Protein AF-A0A7S0ZMB6-F1 (afdb_monomer)

Structure (mmCIF, N/CA/C/O backbone):
data_AF-A0A7S0ZMB6-F1
#
_entry.id   AF-A0A7S0ZMB6-F1
#
loop_
_atom_site.group_PDB
_atom_site.id
_atom_site.type_symbol
_atom_site.label_atom_id
_atom_site.label_alt_id
_atom_site.label_comp_id
_atom_site.label_asym_id
_atom_site.label_entity_id
_atom_site.label_seq_id
_atom_site.pdbx_PDB_ins_code
_atom_site.Cartn_x
_atom_site.Cartn_y
_atom_site.Cartn_z
_atom_site.occupancy
_atom_site.B_iso_or_equiv
_atom_site.auth_seq_id
_atom_site.auth_comp_id
_atom_site.auth_asym_id
_atom_site.auth_atom_id
_atom_site.pdbx_PDB_model_num
ATOM 1 N N . PHE A 1 1 ? 1.880 20.534 -2.397 1.00 37.72 1 PHE A N 1
ATOM 2 C CA . PHE A 1 1 ? 1.494 19.220 -1.847 1.00 37.72 1 PHE A CA 1
ATOM 3 C C . PHE A 1 1 ? 2.744 18.361 -1.744 1.00 37.72 1 PHE A C 1
ATOM 5 O O . PHE A 1 1 ? 3.443 18.247 -2.742 1.00 37.72 1 PHE A O 1
ATOM 12 N N . ARG A 1 2 ? 3.085 17.844 -0.556 1.00 41.66 2 ARG A N 1
ATOM 13 C CA . ARG A 1 2 ? 4.146 16.833 -0.417 1.00 41.66 2 ARG A CA 1
ATOM 14 C C . AR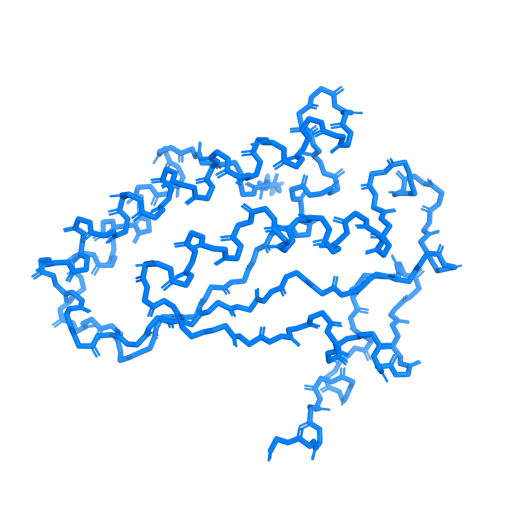G A 1 2 ? 3.484 15.465 -0.574 1.00 41.66 2 ARG A C 1
ATOM 16 O O . ARG A 1 2 ? 2.597 15.140 0.206 1.00 41.66 2 ARG A O 1
ATOM 23 N N . LEU A 1 3 ? 3.851 14.728 -1.619 1.00 51.66 3 LEU A N 1
ATOM 24 C CA . LEU A 1 3 ? 3.493 13.316 -1.767 1.00 51.66 3 LEU A CA 1
ATOM 25 C C . LEU A 1 3 ? 4.359 12.532 -0.775 1.00 51.66 3 LEU A C 1
ATOM 27 O O . LEU A 1 3 ? 5.581 12.654 -0.826 1.00 51.66 3 LEU A O 1
ATOM 31 N N . LYS A 1 4 ? 3.733 11.797 0.150 1.00 55.88 4 LYS A N 1
ATOM 32 C CA . LYS A 1 4 ? 4.426 11.006 1.174 1.00 55.88 4 LYS A CA 1
ATOM 33 C C . LYS A 1 4 ? 4.208 9.514 0.873 1.00 55.88 4 LYS A C 1
ATOM 35 O O . LYS A 1 4 ? 3.051 9.094 0.822 1.00 55.88 4 LYS A O 1
ATOM 40 N N . PRO A 1 5 ? 5.273 8.726 0.654 1.00 60.53 5 PRO A N 1
ATOM 41 C CA . PRO A 1 5 ? 5.208 7.266 0.724 1.00 60.53 5 PRO A CA 1
ATOM 42 C C . PRO A 1 5 ? 4.711 6.805 2.105 1.00 60.53 5 PRO A C 1
ATOM 44 O O . PRO A 1 5 ? 4.779 7.564 3.072 1.00 60.53 5 PRO A O 1
ATOM 47 N N . PHE A 1 6 ? 4.255 5.564 2.243 1.00 66.06 6 PHE A N 1
ATOM 48 C CA . PHE A 1 6 ? 4.044 4.905 3.539 1.00 66.06 6 PHE A CA 1
ATOM 49 C C . PHE A 1 6 ? 5.389 4.570 4.229 1.00 66.06 6 PHE A C 1
ATOM 51 O O . PHE A 1 6 ? 5.656 3.458 4.682 1.00 66.06 6 PHE A O 1
ATOM 58 N N . ALA A 1 7 ? 6.260 5.572 4.348 1.00 65.88 7 ALA A N 1
ATOM 59 C CA . ALA A 1 7 ? 7.309 5.573 5.344 1.00 65.88 7 ALA A CA 1
ATOM 60 C C . ALA A 1 7 ? 6.637 5.823 6.695 1.00 65.88 7 ALA A C 1
ATOM 62 O O . ALA A 1 7 ? 5.936 6.828 6.862 1.00 65.88 7 ALA A O 1
ATOM 63 N N . TRP A 1 8 ? 6.825 4.910 7.647 1.00 62.31 8 TRP A N 1
ATOM 64 C CA . TRP A 1 8 ? 6.426 5.178 9.021 1.00 62.31 8 TRP A CA 1
ATOM 65 C C . TRP A 1 8 ? 7.171 6.425 9.504 1.00 62.31 8 TRP A C 1
ATOM 67 O O . TRP A 1 8 ? 8.385 6.418 9.697 1.00 62.31 8 TRP A O 1
ATOM 77 N N . GLU A 1 9 ? 6.434 7.505 9.696 1.00 71.19 9 GLU A N 1
ATOM 78 C CA . GLU A 1 9 ? 6.931 8.777 10.175 1.00 71.19 9 GLU A CA 1
ATOM 79 C C . GLU A 1 9 ? 5.990 9.239 11.285 1.00 71.19 9 GLU A C 1
ATOM 81 O O . GLU A 1 9 ? 4.902 9.748 10.995 1.00 71.19 9 GLU A O 1
ATOM 86 N N . PRO A 1 10 ? 6.403 9.117 12.559 1.00 67.50 10 PRO A N 1
ATOM 87 C CA . PRO A 1 10 ? 5.558 9.446 13.701 1.00 67.50 10 PRO A CA 1
ATOM 88 C C . PRO A 1 10 ? 4.875 10.813 13.589 1.00 67.50 10 PRO A C 1
ATOM 90 O O . PRO A 1 10 ? 3.713 10.942 13.937 1.00 67.50 10 PRO A O 1
ATOM 93 N N . LEU A 1 11 ? 5.538 11.828 13.029 1.00 68.38 11 LEU A N 1
ATOM 94 C CA . LEU A 1 11 ? 4.949 13.162 12.855 1.00 68.38 11 LEU A CA 1
ATOM 95 C C . LEU A 1 11 ? 3.716 13.192 11.937 1.00 68.38 11 LEU A C 1
ATOM 97 O O . LEU A 1 11 ? 2.852 14.048 12.107 1.00 68.38 11 LEU A O 1
ATOM 101 N N . PHE A 1 12 ? 3.636 12.285 10.967 1.00 71.69 12 PHE A N 1
ATOM 102 C CA . PHE A 1 12 ? 2.525 12.199 10.020 1.00 71.69 12 PHE A CA 1
ATOM 103 C C . PHE A 1 12 ? 1.498 11.147 10.429 1.00 71.69 12 PHE A C 1
ATOM 105 O O . PHE A 1 12 ? 0.307 11.346 10.203 1.00 71.69 12 PHE A O 1
ATOM 112 N N . ASP A 1 13 ? 1.949 10.054 11.041 1.00 81.88 13 ASP A N 1
ATOM 113 C CA . ASP A 1 13 ? 1.081 8.924 11.358 1.00 81.88 13 ASP A CA 1
ATOM 114 C C . ASP A 1 13 ? 0.463 9.056 12.764 1.00 81.88 13 ASP A C 1
ATOM 116 O O . ASP A 1 13 ? -0.680 8.651 12.971 1.00 81.88 13 ASP A O 1
ATOM 120 N N . GLN A 1 14 ? 1.143 9.705 13.722 1.00 85.50 14 GLN A N 1
ATOM 121 C CA . GLN A 1 14 ? 0.616 9.929 15.077 1.00 85.50 14 GLN A CA 1
ATOM 122 C C . GLN A 1 14 ? -0.707 10.713 15.093 1.00 85.50 14 GLN A C 1
ATOM 124 O O . GLN A 1 14 ? -1.615 10.266 15.785 1.00 85.50 14 GLN A O 1
ATOM 129 N N . PRO A 1 15 ? -0.909 11.786 14.299 1.00 87.88 15 PRO A N 1
ATOM 130 C CA . PRO A 1 15 ? -2.209 12.459 14.238 1.00 87.88 15 PRO A CA 1
ATOM 131 C C . PRO A 1 15 ? -3.364 11.541 13.812 1.00 87.88 15 PRO A C 1
ATOM 133 O O . PRO A 1 15 ? -4.479 11.680 14.312 1.00 87.88 15 PRO A O 1
ATOM 136 N N . PHE A 1 16 ? -3.113 10.585 12.909 1.00 87.12 16 PHE A N 1
ATOM 137 C CA . PHE A 1 16 ? -4.109 9.582 12.521 1.00 87.12 16 PHE A CA 1
ATOM 138 C C . PHE A 1 16 ? -4.442 8.648 13.690 1.00 87.12 16 PHE A C 1
ATOM 140 O O . PHE A 1 16 ? -5.614 8.385 13.963 1.00 87.12 16 PHE A O 1
ATOM 147 N N . PHE A 1 17 ? -3.427 8.190 14.421 1.00 88.44 17 PHE A N 1
ATOM 148 C CA . PHE A 1 17 ? -3.616 7.355 15.604 1.00 88.44 17 PHE A CA 1
ATOM 149 C C . PHE A 1 17 ? -4.314 8.072 16.750 1.00 88.44 17 PHE A C 1
ATOM 151 O O . PHE A 1 17 ? -5.206 7.493 17.363 1.00 88.44 17 PHE A O 1
ATOM 158 N N . ASP A 1 18 ? -3.954 9.324 17.010 1.00 88.56 18 ASP A N 1
ATOM 159 C CA . ASP A 1 18 ? -4.588 10.149 18.032 1.00 88.56 18 ASP A CA 1
ATOM 160 C C . ASP A 1 18 ? -6.066 10.365 17.693 1.00 88.56 18 ASP A C 1
ATOM 162 O O . ASP A 1 18 ? -6.926 10.238 18.565 1.00 88.56 18 ASP A O 1
ATOM 166 N N . ALA A 1 19 ? -6.389 10.612 16.419 1.00 87.06 19 ALA A N 1
ATOM 167 C CA . ALA A 1 19 ? -7.769 10.731 15.954 1.00 87.06 19 ALA A CA 1
ATOM 168 C C . ALA A 1 19 ? -8.553 9.416 16.105 1.00 87.06 19 ALA A C 1
ATOM 170 O O . ALA A 1 19 ? -9.690 9.430 16.574 1.00 87.06 19 ALA A O 1
ATOM 171 N N . LEU A 1 20 ? -7.952 8.271 15.761 1.00 87.12 20 LEU A N 1
ATOM 172 C CA . LEU A 1 20 ? -8.568 6.958 15.979 1.00 87.12 20 LEU A CA 1
ATOM 173 C C . LEU A 1 20 ? -8.796 6.668 17.466 1.00 87.12 20 LEU A C 1
ATOM 175 O O . LEU A 1 20 ? -9.872 6.208 17.843 1.00 87.12 20 LEU A O 1
ATOM 179 N N . ALA A 1 21 ? -7.798 6.940 18.305 1.00 87.12 21 ALA A N 1
ATOM 180 C CA . ALA A 1 21 ? -7.845 6.674 19.736 1.00 87.12 21 ALA A CA 1
ATOM 181 C C . ALA A 1 21 ? -8.832 7.591 20.463 1.00 87.12 21 ALA A C 1
ATOM 183 O O . ALA A 1 21 ? -9.480 7.155 21.407 1.00 87.12 21 ALA A O 1
ATOM 184 N N . SER A 1 22 ? -8.964 8.844 20.033 1.00 87.81 22 SER A N 1
ATOM 185 C CA . SER A 1 22 ? -9.876 9.818 20.642 1.00 87.81 22 SER A CA 1
ATOM 186 C C . SER A 1 22 ? -11.278 9.818 20.031 1.00 87.81 22 SER A C 1
ATOM 188 O O . SER A 1 22 ? -12.136 10.576 20.489 1.00 87.81 22 SER A O 1
ATOM 190 N N . SER A 1 23 ? -11.542 8.978 19.021 1.00 85.31 23 SER A N 1
ATOM 191 C CA . SER A 1 23 ? -12.849 8.954 18.370 1.00 85.31 23 SER A CA 1
ATOM 192 C C . SER A 1 23 ? -13.942 8.529 19.363 1.00 85.31 23 SER A C 1
ATOM 194 O O . SER A 1 23 ? -13.896 7.408 19.874 1.00 85.31 23 SER A O 1
ATOM 196 N N . PRO A 1 24 ? -14.977 9.361 19.604 1.00 85.31 24 PRO A N 1
ATOM 197 C CA . PRO A 1 24 ? -16.066 9.019 20.523 1.00 85.31 24 PRO A CA 1
ATOM 198 C C . PRO A 1 24 ? -16.899 7.836 20.016 1.00 85.31 24 PRO A C 1
ATOM 200 O O . PRO A 1 24 ? -17.585 7.171 20.790 1.00 85.31 24 PRO A O 1
ATOM 203 N N . ARG A 1 25 ? -16.837 7.571 18.707 1.00 86.56 25 ARG A N 1
ATOM 204 C CA . ARG A 1 25 ? -17.377 6.373 18.079 1.00 86.56 25 ARG A CA 1
ATOM 205 C C . ARG A 1 25 ? -16.289 5.763 17.194 1.00 86.56 25 ARG A C 1
ATOM 207 O O . ARG A 1 25 ? -16.070 6.267 16.088 1.00 86.56 25 ARG A O 1
ATOM 214 N N . PRO A 1 26 ? -15.585 4.720 17.657 1.00 85.81 26 PRO A N 1
ATOM 215 C CA . PRO A 1 26 ? -14.607 4.045 16.819 1.00 85.81 26 PRO A CA 1
ATOM 216 C C . PRO A 1 26 ? -15.294 3.470 15.572 1.00 85.81 26 PRO A C 1
ATOM 218 O O . PRO A 1 26 ? -16.481 3.129 15.628 1.00 85.81 26 PRO A O 1
ATOM 221 N N . PRO A 1 27 ? -14.588 3.393 14.433 1.00 88.94 27 PRO A N 1
ATOM 222 C CA . PRO A 1 27 ? -15.168 2.854 13.214 1.00 88.94 27 PRO A CA 1
ATOM 223 C C . PRO A 1 27 ? -15.558 1.385 13.402 1.00 88.94 27 PRO A C 1
ATOM 225 O O . PRO A 1 27 ? -14.835 0.616 14.030 1.00 88.94 27 PRO A O 1
ATOM 228 N N . ASP A 1 28 ? -16.671 0.971 12.801 1.00 91.50 28 ASP A N 1
ATOM 229 C CA . ASP A 1 28 ? -17.059 -0.444 12.761 1.00 91.50 28 ASP A CA 1
ATOM 230 C C . ASP A 1 28 ? -16.115 -1.253 11.841 1.00 91.50 28 ASP A C 1
ATOM 232 O O . ASP A 1 28 ? -15.863 -2.437 12.072 1.00 91.50 28 ASP A O 1
ATOM 236 N N . VAL A 1 29 ? -15.545 -0.599 10.819 1.00 92.75 29 VAL A N 1
ATOM 237 C CA . VAL A 1 29 ? -14.565 -1.166 9.881 1.00 92.75 29 VAL A CA 1
ATOM 238 C C . VAL A 1 29 ? -13.464 -0.142 9.602 1.00 92.75 29 VAL A C 1
ATOM 240 O O . VAL A 1 29 ? -13.757 0.991 9.224 1.00 92.75 29 VAL A O 1
ATOM 243 N N . LEU A 1 30 ? -12.202 -0.547 9.743 1.00 91.75 30 LEU A N 1
ATOM 244 C CA . LEU A 1 30 ? -11.032 0.215 9.312 1.00 91.75 30 LEU A CA 1
ATOM 245 C C . LEU A 1 30 ? -10.426 -0.461 8.082 1.00 91.75 30 LEU A C 1
ATOM 247 O O . LEU A 1 30 ? -9.893 -1.563 8.180 1.00 91.75 30 LEU A O 1
ATOM 251 N N . VAL A 1 31 ? -10.503 0.215 6.936 1.00 92.00 31 VAL A N 1
ATOM 252 C CA . VAL A 1 31 ? -9.924 -0.254 5.672 1.00 92.00 31 VAL A CA 1
ATOM 253 C C . VAL A 1 31 ? -8.626 0.496 5.406 1.00 92.00 31 VAL A C 1
ATOM 255 O O . VAL A 1 31 ? -8.617 1.726 5.395 1.00 92.00 31 VAL A O 1
ATOM 258 N N . LEU A 1 32 ? -7.545 -0.239 5.164 1.00 90.56 32 LEU A N 1
ATOM 259 C CA . LEU A 1 32 ? -6.242 0.313 4.814 1.00 90.56 32 LEU A CA 1
ATOM 260 C C . LEU A 1 32 ? -5.850 -0.088 3.391 1.00 90.56 32 LEU A C 1
ATOM 262 O O . LEU A 1 32 ? -6.024 -1.238 3.002 1.00 90.56 32 LEU A O 1
ATOM 266 N N . GLY A 1 33 ? -5.279 0.848 2.633 1.00 89.50 33 GLY A N 1
ATOM 267 C CA . GLY A 1 33 ? -4.710 0.597 1.309 1.00 89.50 33 GLY A CA 1
ATOM 268 C C . GLY A 1 33 ? -3.535 1.537 1.057 1.00 89.50 33 GLY A C 1
ATOM 269 O O . GLY A 1 33 ? -3.698 2.756 1.074 1.00 89.50 33 GLY A O 1
ATOM 270 N N . PHE A 1 34 ? -2.345 0.974 0.867 1.00 89.06 34 PHE A N 1
ATOM 271 C CA . PHE A 1 34 ? -1.074 1.695 0.729 1.00 89.06 34 PHE A CA 1
ATOM 272 C C . PHE A 1 34 ? -0.046 0.811 -0.004 1.00 89.06 34 PHE A C 1
ATOM 274 O O . PHE A 1 34 ? -0.335 -0.346 -0.294 1.00 89.06 34 PHE A O 1
ATOM 281 N N . GLY A 1 35 ? 1.143 1.342 -0.320 1.00 90.12 35 GLY A N 1
ATOM 282 C CA . GLY A 1 35 ? 2.264 0.580 -0.901 1.00 90.12 35 GLY A CA 1
ATOM 283 C C . GLY A 1 35 ? 2.641 0.945 -2.343 1.00 90.12 35 GLY A C 1
ATOM 284 O O . GLY A 1 35 ? 3.803 0.832 -2.719 1.00 90.12 35 GLY A O 1
ATOM 285 N N . LEU A 1 36 ? 1.713 1.469 -3.157 1.00 90.69 36 LEU A N 1
ATOM 286 C CA . LEU A 1 36 ? 2.038 1.884 -4.536 1.00 90.69 36 LEU A CA 1
ATOM 287 C C . LEU A 1 36 ? 3.034 3.055 -4.583 1.00 90.69 36 LEU A C 1
ATOM 289 O O . LEU A 1 36 ? 3.940 3.067 -5.414 1.00 90.69 36 LEU A O 1
ATOM 293 N N . TRP A 1 37 ? 2.880 4.038 -3.695 1.00 89.75 37 TRP A N 1
ATOM 294 C CA . TRP A 1 37 ? 3.800 5.177 -3.623 1.00 89.75 37 TRP A CA 1
ATOM 295 C C . TRP A 1 37 ? 5.158 4.793 -3.032 1.00 89.75 37 TRP A C 1
ATOM 297 O O . TRP A 1 37 ? 6.175 5.303 -3.486 1.00 89.75 37 TRP A O 1
ATOM 307 N N . ASP A 1 38 ? 5.180 3.864 -2.080 1.00 91.00 38 ASP A N 1
ATOM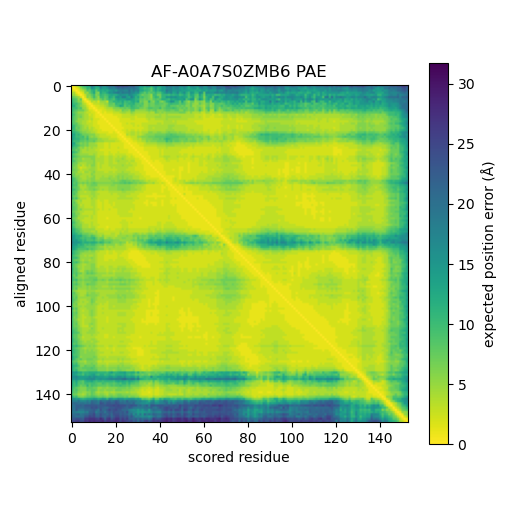 308 C CA . ASP A 1 38 ? 6.387 3.274 -1.488 1.00 91.00 38 ASP A CA 1
ATOM 309 C C . ASP A 1 38 ? 7.238 2.535 -2.500 1.00 91.00 38 ASP A C 1
ATOM 311 O O . ASP A 1 38 ? 8.464 2.607 -2.468 1.00 91.00 38 ASP A O 1
ATOM 315 N N . MET A 1 39 ? 6.573 1.829 -3.407 1.00 93.25 39 MET A N 1
ATOM 316 C CA . MET A 1 39 ? 7.227 1.172 -4.521 1.00 93.25 39 MET A CA 1
ATOM 317 C C . MET A 1 39 ? 7.772 2.179 -5.527 1.00 93.25 39 MET A C 1
ATOM 319 O O . MET A 1 39 ? 8.864 1.979 -6.039 1.00 93.25 39 MET A O 1
ATOM 323 N N . LEU A 1 40 ? 7.042 3.262 -5.814 1.00 92.69 40 LEU A N 1
ATOM 324 C CA . LEU A 1 40 ? 7.491 4.266 -6.780 1.00 92.69 40 LEU A CA 1
ATOM 325 C C . LEU A 1 40 ? 8.630 5.152 -6.251 1.00 92.69 40 LEU A C 1
ATOM 327 O O . LEU A 1 40 ? 9.463 5.611 -7.031 1.00 92.69 40 LEU A O 1
ATOM 331 N N . TYR A 1 41 ? 8.670 5.396 -4.943 1.00 91.00 41 TYR A N 1
ATOM 332 C CA . TYR A 1 41 ? 9.656 6.260 -4.297 1.00 91.00 41 TYR A CA 1
ATOM 333 C C . TYR A 1 41 ? 10.393 5.521 -3.174 1.00 91.00 41 TYR A C 1
ATOM 335 O O . TYR A 1 41 ? 10.247 5.878 -2.000 1.00 91.00 41 TYR A O 1
ATOM 343 N N . PRO A 1 42 ? 11.187 4.489 -3.508 1.00 91.00 42 PRO A N 1
ATOM 344 C CA . PRO A 1 42 ? 11.922 3.743 -2.504 1.00 91.00 42 PRO A CA 1
ATOM 345 C C . PRO A 1 42 ? 13.090 4.576 -1.939 1.00 91.00 42 PRO A C 1
ATOM 347 O O . PRO A 1 42 ? 13.607 5.470 -2.624 1.00 91.00 42 PRO A O 1
ATOM 350 N N . PRO A 1 43 ? 13.570 4.266 -0.720 1.00 88.12 43 PRO A N 1
ATOM 351 C CA . PRO A 1 43 ? 14.755 4.900 -0.153 1.00 88.12 43 PRO A CA 1
ATOM 352 C C . PRO A 1 43 ? 15.969 4.770 -1.075 1.00 88.12 43 PRO A C 1
ATOM 354 O O . PRO A 1 43 ? 16.184 3.727 -1.698 1.00 88.12 43 PRO A O 1
ATOM 357 N N . ASP A 1 44 ? 16.762 5.838 -1.157 1.00 88.12 44 ASP A N 1
ATOM 358 C CA . ASP A 1 44 ? 17.975 5.920 -1.981 1.00 88.12 44 ASP A CA 1
ATOM 359 C C . ASP A 1 44 ? 17.768 5.573 -3.467 1.00 88.12 44 ASP A C 1
ATOM 361 O O . ASP A 1 44 ? 18.729 5.230 -4.154 1.00 88.12 44 ASP A O 1
ATOM 365 N N . ILE A 1 45 ? 16.528 5.640 -3.976 1.00 89.25 45 ILE A N 1
ATOM 366 C CA . ILE A 1 45 ? 16.203 5.281 -5.367 1.00 89.25 45 ILE A CA 1
ATOM 367 C C . ILE A 1 45 ? 16.535 3.788 -5.635 1.00 89.25 45 ILE A C 1
ATOM 369 O O . ILE A 1 45 ? 16.859 3.387 -6.750 1.00 89.25 45 ILE A O 1
ATOM 373 N N . ASN A 1 46 ? 16.456 2.931 -4.605 1.00 92.25 46 ASN A N 1
ATOM 374 C CA . ASN A 1 46 ? 16.760 1.501 -4.702 1.00 92.25 46 ASN A CA 1
ATOM 375 C C . ASN A 1 46 ? 15.500 0.631 -4.482 1.00 92.25 46 ASN A C 1
ATOM 377 O O . ASN A 1 46 ? 15.053 0.494 -3.341 1.00 92.25 46 ASN A O 1
ATOM 381 N N . PRO A 1 47 ? 14.957 -0.015 -5.533 1.00 91.44 47 PRO A N 1
ATOM 382 C CA . PRO A 1 47 ? 13.714 -0.790 -5.452 1.00 91.44 47 PRO A CA 1
ATOM 383 C C . PRO A 1 47 ? 13.741 -1.924 -4.418 1.00 91.44 47 PRO A C 1
ATOM 385 O O . PRO A 1 47 ? 12.788 -2.098 -3.663 1.00 91.44 47 PRO A O 1
ATOM 388 N N . GLU A 1 48 ? 14.846 -2.670 -4.327 1.00 91.75 48 GLU A N 1
ATOM 389 C CA . GLU A 1 48 ? 14.957 -3.796 -3.388 1.00 91.75 48 GLU A CA 1
ATOM 390 C C . GLU A 1 48 ? 15.041 -3.311 -1.932 1.00 91.75 48 GLU A C 1
ATOM 392 O O . GLU A 1 48 ? 14.479 -3.936 -1.031 1.00 91.75 48 GLU A O 1
ATOM 397 N N . ARG A 1 49 ? 15.675 -2.153 -1.680 1.00 91.44 49 ARG A N 1
ATOM 398 C CA . ARG A 1 49 ? 15.610 -1.506 -0.355 1.00 91.44 49 ARG A CA 1
ATOM 399 C C . ARG A 1 49 ? 14.197 -1.031 -0.023 1.00 91.44 49 ARG A C 1
ATOM 401 O O . ARG A 1 49 ? 13.817 -1.077 1.145 1.00 91.44 49 ARG A O 1
ATOM 408 N N . GLY A 1 50 ? 13.427 -0.618 -1.030 1.00 92.81 50 GLY A N 1
ATOM 409 C CA . GLY A 1 50 ? 12.018 -0.247 -0.898 1.00 92.81 50 GLY A CA 1
ATOM 410 C C . GLY A 1 50 ? 11.182 -1.335 -0.230 1.00 92.81 50 GLY A C 1
ATOM 411 O O . GLY A 1 50 ? 10.492 -1.053 0.747 1.00 92.81 50 GLY A O 1
ATOM 412 N N . VAL A 1 51 ? 11.325 -2.586 -0.679 1.00 94.75 51 VAL A N 1
ATOM 413 C CA . VAL A 1 51 ? 10.604 -3.745 -0.121 1.00 94.75 51 VAL A CA 1
ATOM 414 C C . VAL A 1 51 ? 10.898 -3.921 1.373 1.00 94.75 51 VAL A C 1
ATOM 416 O O . VAL A 1 51 ? 9.984 -4.025 2.191 1.00 94.75 51 VAL A O 1
ATOM 419 N N . GLY A 1 52 ? 12.181 -3.921 1.751 1.00 94.25 52 GLY A N 1
ATOM 420 C CA . GLY A 1 52 ? 12.589 -4.083 3.150 1.00 94.25 52 GLY A CA 1
ATOM 421 C C . GLY A 1 52 ? 12.127 -2.926 4.040 1.00 94.25 52 GLY A C 1
ATOM 422 O O . GLY A 1 52 ? 11.629 -3.147 5.145 1.00 94.25 52 GLY A O 1
ATOM 423 N N . HIS A 1 53 ? 12.237 -1.693 3.543 1.00 92.56 53 HIS A N 1
ATOM 424 C CA . HIS A 1 53 ? 11.776 -0.500 4.252 1.00 92.56 53 HIS A CA 1
ATOM 425 C C . HIS A 1 53 ? 10.254 -0.489 4.441 1.00 92.56 53 HIS A C 1
ATOM 427 O O . HIS A 1 53 ? 9.757 -0.116 5.507 1.00 92.56 53 HIS A O 1
ATOM 433 N N . PHE A 1 54 ? 9.511 -0.933 3.428 1.00 93.69 54 PHE A N 1
ATOM 434 C CA . PHE A 1 54 ? 8.064 -1.072 3.492 1.00 93.69 54 PHE A CA 1
ATOM 435 C C . PHE A 1 54 ? 7.648 -2.090 4.558 1.00 93.69 54 PHE A C 1
ATOM 437 O O . PHE A 1 54 ? 6.823 -1.775 5.414 1.00 93.69 54 PHE A O 1
ATOM 444 N N . ALA A 1 55 ? 8.290 -3.262 4.588 1.00 94.19 55 ALA A N 1
ATOM 445 C CA . ALA A 1 55 ? 8.042 -4.274 5.613 1.00 94.19 55 ALA A CA 1
ATOM 446 C C . ALA A 1 55 ? 8.324 -3.757 7.035 1.00 94.19 55 ALA A C 1
ATOM 448 O O . ALA A 1 55 ? 7.532 -3.976 7.956 1.00 94.19 55 ALA A O 1
ATOM 449 N N . GLN A 1 56 ? 9.424 -3.023 7.218 1.00 93.19 56 GLN A N 1
ATOM 450 C CA . GLN A 1 56 ? 9.749 -2.395 8.497 1.00 93.19 56 GLN A CA 1
ATOM 451 C C . GLN A 1 56 ? 8.703 -1.346 8.904 1.00 93.19 56 GLN A C 1
ATOM 453 O O . GLN A 1 56 ? 8.251 -1.346 10.050 1.00 93.19 56 GLN A O 1
ATOM 458 N N . SER A 1 57 ? 8.299 -0.478 7.974 1.00 91.81 57 SER A N 1
ATOM 459 C CA . SER A 1 57 ? 7.308 0.577 8.221 1.00 91.81 57 SER A CA 1
ATOM 460 C C . SER A 1 57 ? 5.938 -0.005 8.563 1.00 91.81 57 SER A C 1
ATOM 462 O O . SER A 1 57 ? 5.318 0.412 9.539 1.00 91.81 57 SER A O 1
ATOM 464 N N . ALA A 1 58 ? 5.503 -1.030 7.829 1.00 92.25 58 ALA A N 1
ATOM 465 C CA . ALA A 1 58 ? 4.283 -1.777 8.108 1.00 92.25 58 ALA A CA 1
ATOM 466 C C . ALA A 1 58 ? 4.284 -2.382 9.514 1.00 92.25 58 ALA A C 1
ATOM 468 O O . ALA A 1 58 ? 3.298 -2.261 10.238 1.00 92.25 58 ALA A O 1
ATOM 469 N N . ARG A 1 59 ? 5.402 -2.978 9.942 1.00 92.81 59 ARG A N 1
ATOM 470 C CA . ARG A 1 59 ? 5.523 -3.518 11.299 1.00 92.81 59 ARG A CA 1
ATOM 471 C C . ARG A 1 59 ? 5.372 -2.433 12.366 1.00 92.81 59 ARG A C 1
ATOM 473 O O . ARG A 1 59 ? 4.586 -2.608 13.290 1.00 92.81 59 ARG A O 1
ATOM 480 N N . LEU A 1 60 ? 6.084 -1.313 12.229 1.00 91.50 60 LEU A N 1
ATOM 481 C CA . LEU A 1 60 ? 5.993 -0.197 13.179 1.00 91.50 60 LEU A CA 1
ATOM 482 C C . LEU A 1 60 ? 4.573 0.381 13.242 1.00 91.50 60 LEU A C 1
ATOM 484 O O . LEU A 1 60 ? 4.071 0.675 14.328 1.00 91.50 60 LEU A O 1
ATOM 488 N N . PHE A 1 61 ? 3.912 0.479 12.088 1.00 91.38 61 PHE A N 1
ATOM 489 C CA . PHE A 1 61 ? 2.520 0.892 11.997 1.00 91.38 61 PHE A CA 1
ATOM 490 C C . PHE A 1 61 ? 1.582 -0.064 12.735 1.00 91.38 61 PHE A C 1
ATOM 492 O O . PHE A 1 61 ? 0.752 0.384 13.524 1.00 91.38 61 PHE A O 1
ATOM 499 N N . LEU A 1 62 ? 1.722 -1.375 12.521 1.00 91.50 62 LEU A N 1
ATOM 500 C CA . LEU A 1 62 ? 0.906 -2.382 13.198 1.00 91.50 62 LEU A CA 1
ATOM 501 C C . LEU A 1 62 ? 1.139 -2.375 14.714 1.00 91.50 62 LEU A C 1
ATOM 503 O O . LEU A 1 62 ? 0.170 -2.417 15.469 1.00 91.50 62 LEU A O 1
ATOM 507 N N . ASP A 1 63 ? 2.387 -2.235 15.167 1.00 91.06 63 ASP A N 1
ATOM 508 C CA . ASP A 1 63 ? 2.725 -2.131 16.592 1.00 91.06 63 ASP A CA 1
ATOM 509 C C . ASP A 1 63 ? 2.095 -0.876 17.239 1.00 91.06 63 ASP A C 1
ATOM 511 O O . ASP A 1 63 ? 1.686 -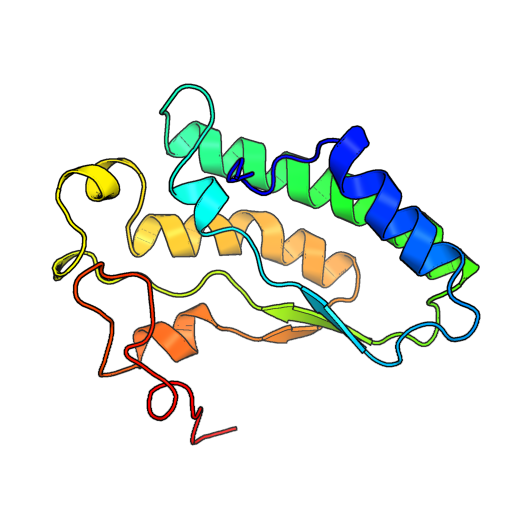0.881 18.405 1.00 91.06 63 ASP A O 1
ATOM 515 N N . ALA A 1 64 ? 1.993 0.233 16.501 1.00 89.38 64 ALA A N 1
ATOM 516 C CA . ALA A 1 64 ? 1.278 1.425 16.955 1.00 89.38 64 ALA A CA 1
ATOM 517 C C . ALA A 1 64 ? -0.243 1.217 16.968 1.00 89.38 64 ALA A C 1
ATOM 519 O O . ALA A 1 64 ? -0.894 1.513 17.972 1.00 89.38 64 ALA A O 1
ATOM 520 N N . LEU A 1 65 ? -0.797 0.642 15.899 1.00 89.69 65 LEU A N 1
ATOM 521 C CA . LEU A 1 65 ? -2.226 0.383 15.778 1.00 89.69 65 LEU A CA 1
ATOM 522 C C . LEU A 1 65 ? -2.724 -0.582 16.860 1.00 89.69 65 LEU A C 1
ATOM 524 O O . LEU A 1 65 ? -3.753 -0.322 17.474 1.00 89.69 65 LEU A O 1
ATOM 528 N N . GLN A 1 66 ? -1.992 -1.660 17.152 1.00 87.69 66 GLN A N 1
ATOM 529 C CA . GLN A 1 66 ? -2.382 -2.656 18.157 1.00 87.69 66 GLN A CA 1
ATOM 530 C C . GLN A 1 66 ? -2.557 -2.055 19.556 1.00 87.69 66 GLN A C 1
ATOM 532 O O . GLN A 1 66 ? -3.477 -2.442 20.279 1.00 87.69 66 GLN A O 1
ATOM 537 N N . ARG A 1 67 ? -1.734 -1.063 19.922 1.00 87.38 67 ARG A N 1
ATOM 538 C CA . ARG A 1 67 ? -1.868 -0.342 21.199 1.00 87.38 67 ARG A CA 1
ATOM 539 C C . ARG A 1 67 ? -3.199 0.404 21.305 1.00 87.38 67 ARG A C 1
ATOM 541 O O . ARG A 1 67 ? -3.761 0.500 22.391 1.00 87.38 67 ARG A O 1
ATOM 548 N N . ILE A 1 68 ? -3.722 0.882 20.181 1.00 84.06 68 ILE A N 1
ATOM 549 C CA . ILE A 1 68 ? -4.997 1.604 20.105 1.00 84.06 68 ILE A CA 1
ATOM 550 C C . ILE A 1 68 ? -6.158 0.626 19.979 1.00 84.06 68 ILE A C 1
ATOM 552 O O . ILE A 1 68 ? -7.198 0.829 20.600 1.00 84.06 68 ILE A O 1
ATOM 556 N N . VAL A 1 69 ? -5.978 -0.466 19.231 1.00 80.44 69 VAL A N 1
ATOM 557 C CA . VAL A 1 69 ? -7.002 -1.503 19.073 1.00 80.44 69 VAL A CA 1
ATOM 558 C C . VAL A 1 69 ? -7.356 -2.138 20.407 1.00 80.44 69 VAL A C 1
ATOM 560 O O . VAL A 1 69 ? -8.539 -2.228 20.734 1.00 80.44 69 VAL A O 1
ATOM 563 N N . ALA A 1 70 ? -6.349 -2.494 21.207 1.00 75.44 70 ALA A N 1
ATOM 564 C CA . ALA A 1 70 ? -6.559 -3.039 22.543 1.00 75.44 70 ALA A CA 1
ATOM 565 C C . ALA A 1 70 ? -7.330 -2.076 23.463 1.00 75.44 70 ALA A C 1
ATOM 567 O O . ALA A 1 70 ? -8.103 -2.527 24.306 1.00 75.44 70 ALA A O 1
ATOM 568 N N . ALA A 1 71 ? -7.137 -0.765 23.293 1.00 75.31 71 ALA A N 1
ATOM 569 C CA . ALA A 1 71 ? -7.753 0.253 24.135 1.00 75.31 71 ALA A CA 1
ATOM 570 C C . ALA A 1 71 ? -9.175 0.631 23.685 1.00 75.31 71 ALA A C 1
ATOM 572 O O . ALA A 1 71 ? -10.073 0.681 24.519 1.00 75.31 71 ALA A O 1
ATOM 573 N N . ASN A 1 72 ? -9.384 0.883 22.385 1.00 78.00 72 ASN A N 1
ATOM 574 C CA . ASN A 1 72 ? -10.587 1.554 21.872 1.00 78.00 72 ASN A CA 1
ATOM 575 C C . ASN A 1 72 ? -11.185 0.962 20.585 1.00 78.00 72 ASN A C 1
ATOM 577 O O . ASN A 1 72 ? -12.291 1.355 20.221 1.00 78.00 72 ASN A O 1
ATOM 581 N N . LEU A 1 73 ? -10.522 0.021 19.898 1.00 81.56 73 LEU A N 1
ATOM 582 C CA . LEU A 1 73 ? -11.011 -0.534 18.617 1.00 81.56 73 LEU A CA 1
ATOM 583 C C . LEU A 1 73 ? -11.316 -2.038 18.680 1.00 81.56 73 LEU A C 1
ATOM 585 O O . LEU A 1 73 ? -11.328 -2.711 17.655 1.00 81.56 73 LEU A O 1
ATOM 589 N N . SER A 1 74 ? -11.594 -2.591 19.863 1.00 83.62 74 SER A N 1
ATOM 590 C CA . SER A 1 74 ? -11.799 -4.041 20.050 1.00 83.62 74 SER A CA 1
ATOM 591 C C . SER A 1 74 ? -12.960 -4.640 19.240 1.00 83.62 74 SER A C 1
ATOM 593 O O . SER A 1 74 ? -13.016 -5.852 19.050 1.00 83.62 74 SER A O 1
ATOM 595 N N . ARG A 1 75 ? -13.889 -3.805 18.754 1.00 86.69 75 ARG A N 1
ATOM 596 C CA . ARG A 1 75 ? -15.013 -4.204 17.885 1.00 86.69 75 ARG A CA 1
ATOM 597 C C . ARG A 1 75 ? -14.810 -3.853 16.410 1.00 86.69 75 ARG A C 1
ATOM 599 O O . ARG A 1 75 ? -15.641 -4.228 15.585 1.00 86.69 75 ARG A O 1
ATOM 606 N N . THR A 1 76 ? -13.747 -3.128 16.081 1.00 90.31 76 THR A N 1
ATOM 607 C CA . THR A 1 76 ? -13.462 -2.674 14.722 1.00 90.31 76 THR A CA 1
ATOM 608 C C . THR A 1 76 ? -12.943 -3.837 13.892 1.00 90.31 76 THR A C 1
ATOM 610 O O . THR A 1 76 ? -11.972 -4.497 14.258 1.00 90.31 76 THR A O 1
ATOM 613 N N . ARG A 1 77 ? -13.564 -4.074 12.737 1.00 92.69 77 ARG A N 1
ATOM 614 C CA . ARG A 1 77 ? -13.046 -5.025 11.750 1.00 92.69 77 ARG A CA 1
ATOM 615 C C . ARG A 1 77 ? -11.907 -4.374 10.985 1.00 92.69 77 ARG A C 1
ATOM 617 O O . ARG A 1 77 ? -12.069 -3.285 10.439 1.00 92.69 77 ARG A O 1
ATOM 624 N N . LEU A 1 78 ? -10.767 -5.042 10.945 1.00 93.31 78 LEU A N 1
ATOM 625 C CA . LEU A 1 78 ? -9.578 -4.560 10.259 1.00 93.31 78 LEU A CA 1
ATOM 626 C C . LE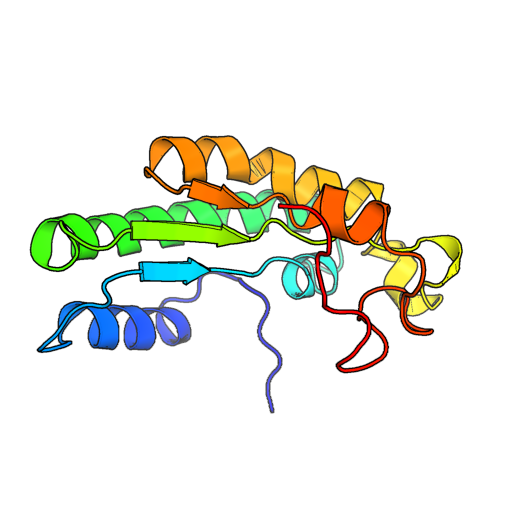U A 1 78 ? -9.538 -5.176 8.863 1.00 93.31 78 LEU A C 1
ATOM 628 O O . LEU A 1 78 ? -9.650 -6.391 8.727 1.00 93.31 78 LEU A O 1
ATOM 632 N N . VAL A 1 79 ? -9.416 -4.347 7.831 1.00 95.25 79 VAL A N 1
ATOM 633 C CA . VAL A 1 79 ? -9.372 -4.784 6.433 1.00 95.25 79 VAL A CA 1
ATOM 634 C C . VAL A 1 79 ? -8.157 -4.175 5.757 1.00 95.25 79 VAL A C 1
ATOM 636 O O . VAL A 1 79 ? -7.914 -2.974 5.877 1.00 95.25 79 VAL A O 1
ATOM 639 N N . TRP A 1 80 ? -7.396 -4.994 5.040 1.00 94.56 80 TRP A N 1
ATOM 640 C CA . TRP A 1 80 ? -6.280 -4.530 4.227 1.00 94.56 80 TRP A CA 1
ATOM 641 C C . TRP A 1 80 ? -6.549 -4.838 2.758 1.00 94.56 80 TRP A C 1
ATOM 643 O O . TRP A 1 80 ? -6.858 -5.970 2.399 1.00 94.56 80 TRP A O 1
ATOM 653 N N . LEU A 1 81 ? -6.456 -3.809 1.922 1.00 93.44 81 LEU A N 1
ATOM 654 C CA . LEU A 1 81 ? -6.448 -3.926 0.472 1.00 93.44 81 LEU A CA 1
ATOM 655 C C . LEU A 1 81 ? -4.993 -4.089 0.040 1.00 93.44 81 LEU A C 1
ATOM 657 O O . LEU A 1 81 ? -4.1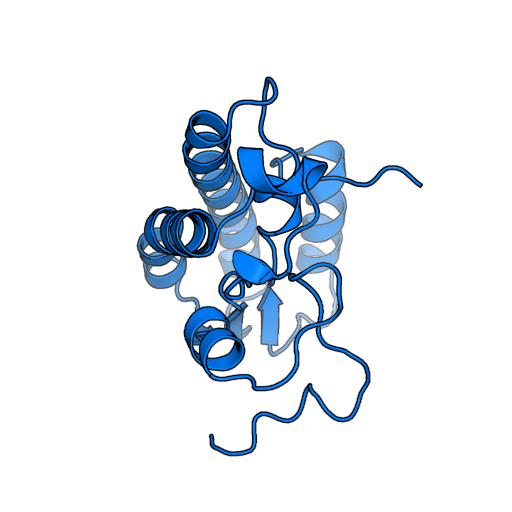91 -3.167 0.232 1.00 93.44 81 LEU A O 1
ATOM 661 N N . THR A 1 82 ? -4.656 -5.245 -0.526 1.00 94.31 82 THR A N 1
ATOM 662 C CA . THR A 1 82 ? -3.297 -5.493 -1.019 1.00 94.31 82 THR A CA 1
ATOM 663 C C . THR A 1 82 ? -2.918 -4.497 -2.118 1.00 94.31 82 THR A C 1
ATOM 665 O O . THR A 1 82 ? -3.770 -3.888 -2.772 1.00 94.31 82 THR A O 1
ATOM 668 N N . VAL A 1 83 ? -1.617 -4.326 -2.346 1.00 93.88 83 VAL A N 1
ATOM 669 C CA . VAL A 1 83 ? -1.094 -3.549 -3.471 1.00 93.88 83 VAL A CA 1
ATOM 670 C C . VAL A 1 83 ? -1.622 -4.149 -4.775 1.00 93.88 83 VAL A C 1
ATOM 672 O O . VAL A 1 83 ? -1.508 -5.353 -5.007 1.00 93.88 83 VAL A O 1
ATOM 675 N N . ASN A 1 84 ? -2.198 -3.301 -5.626 1.00 92.00 84 ASN A N 1
ATOM 676 C CA . ASN A 1 84 ? -2.730 -3.703 -6.926 1.00 92.00 84 ASN A CA 1
ATOM 677 C C . ASN A 1 84 ? -1.616 -4.153 -7.882 1.00 92.00 84 ASN A C 1
ATOM 679 O O . ASN A 1 84 ? -0.501 -3.623 -7.860 1.00 92.00 84 ASN A O 1
ATOM 683 N N . ALA A 1 85 ? -1.945 -5.069 -8.785 1.00 91.56 85 ALA A N 1
ATOM 684 C CA . ALA A 1 85 ? -1.139 -5.404 -9.941 1.00 91.56 85 ALA A CA 1
ATOM 685 C C . ALA A 1 85 ? -0.887 -4.171 -10.819 1.00 91.56 85 ALA A C 1
ATOM 687 O O . ALA A 1 85 ? -1.708 -3.257 -10.931 1.00 91.56 85 ALA A O 1
ATOM 688 N N . ILE A 1 86 ? 0.283 -4.166 -11.451 1.00 91.75 86 ILE A N 1
ATOM 689 C CA . ILE A 1 86 ? 0.752 -3.096 -12.326 1.00 91.75 86 ILE A CA 1
ATOM 690 C C . ILE A 1 86 ? 1.001 -3.670 -13.709 1.00 91.75 86 ILE A C 1
ATOM 692 O O . ILE A 1 86 ? 1.512 -4.777 -13.857 1.00 91.75 86 ILE A O 1
ATOM 696 N N . SER A 1 87 ? 0.668 -2.894 -14.735 1.00 91.75 87 SER A N 1
ATOM 697 C CA . SER A 1 87 ? 0.904 -3.278 -16.122 1.00 91.75 87 SER A CA 1
ATOM 698 C C . SER A 1 87 ? 2.306 -2.873 -16.569 1.00 91.75 87 SER A C 1
ATOM 700 O O . SER A 1 87 ? 2.508 -1.740 -17.011 1.00 91.75 87 SER A O 1
ATOM 702 N N . ASP A 1 88 ? 3.246 -3.818 -16.565 1.00 91.56 88 ASP A N 1
ATOM 703 C CA . ASP A 1 88 ? 4.628 -3.611 -17.040 1.00 91.56 88 ASP A CA 1
ATOM 704 C C . ASP A 1 88 ? 4.686 -3.011 -18.453 1.00 91.56 88 ASP A C 1
ATOM 706 O O . ASP A 1 88 ? 5.489 -2.126 -18.746 1.00 91.56 88 ASP A O 1
ATOM 710 N N . THR A 1 89 ? 3.771 -3.438 -19.324 1.00 90.88 89 THR A N 1
ATOM 711 C CA . THR A 1 89 ? 3.669 -2.985 -20.719 1.00 90.88 89 THR A CA 1
ATOM 712 C C . THR A 1 89 ? 3.171 -1.548 -20.877 1.00 90.88 89 THR A C 1
ATOM 714 O O . THR A 1 89 ? 3.438 -0.924 -21.903 1.00 90.88 89 THR A O 1
ATOM 717 N N . LYS A 1 90 ? 2.460 -1.006 -19.880 1.00 91.25 90 LYS A N 1
ATOM 718 C CA . LYS A 1 90 ? 1.902 0.356 -19.900 1.00 91.25 90 LYS A CA 1
ATOM 719 C C . LYS A 1 90 ? 2.721 1.334 -19.065 1.00 91.25 90 LYS A C 1
ATOM 721 O O . LYS A 1 90 ? 2.548 2.538 -19.212 1.00 91.25 90 LYS A O 1
ATOM 726 N N . LEU A 1 91 ? 3.613 0.854 -18.196 1.00 93.31 91 LEU A N 1
ATOM 727 C CA . LEU A 1 91 ? 4.416 1.738 -17.360 1.00 93.31 91 LEU A CA 1
ATOM 728 C C . LEU A 1 91 ? 5.247 2.711 -18.220 1.00 93.31 91 LEU A C 1
ATOM 730 O O . LEU A 1 91 ? 5.963 2.269 -19.132 1.00 93.31 91 LEU A O 1
ATOM 734 N N . PRO A 1 92 ? 5.221 4.021 -17.914 1.00 93.75 92 PRO A N 1
ATOM 735 C CA . PRO A 1 92 ? 6.133 4.978 -18.518 1.00 93.75 92 PRO A CA 1
ATOM 736 C C . PRO A 1 92 ? 7.569 4.680 -18.077 1.00 93.75 92 PRO A C 1
ATOM 738 O O . PRO A 1 92 ? 7.800 4.187 -16.972 1.00 93.75 92 PRO A O 1
ATOM 741 N N . GLU A 1 93 ? 8.535 5.007 -18.935 1.00 94.81 93 GLU A N 1
ATOM 742 C CA . GLU A 1 93 ? 9.946 4.631 -18.776 1.00 94.81 93 GLU A CA 1
ATOM 743 C C . GLU A 1 93 ? 10.516 4.973 -17.395 1.00 94.81 93 GLU A C 1
ATOM 745 O O . GLU A 1 93 ? 11.158 4.136 -16.772 1.00 94.81 93 GLU A O 1
ATOM 750 N N . TRP A 1 94 ? 10.189 6.150 -16.861 1.00 93.75 94 TRP A N 1
ATOM 751 C CA . TRP A 1 94 ? 10.690 6.612 -15.567 1.00 93.75 94 TRP A CA 1
ATOM 752 C C . TRP A 1 94 ? 10.160 5.824 -14.353 1.00 93.75 94 TRP A C 1
ATOM 754 O O . TRP A 1 94 ? 10.789 5.863 -13.300 1.00 93.75 94 TRP A O 1
ATOM 764 N N . LYS A 1 95 ? 9.028 5.111 -14.470 1.00 94.38 95 LYS A N 1
ATOM 765 C CA . LYS A 1 95 ? 8.480 4.271 -13.385 1.00 94.38 95 LYS A CA 1
ATOM 766 C C . LYS A 1 95 ? 9.047 2.850 -13.394 1.00 94.38 95 LYS A C 1
ATOM 768 O O . LYS A 1 95 ? 9.102 2.221 -12.341 1.00 94.38 95 LYS A O 1
ATOM 773 N N . ARG A 1 96 ? 9.462 2.344 -14.562 1.00 94.38 96 ARG A N 1
ATOM 774 C CA . ARG A 1 96 ? 9.901 0.947 -14.768 1.00 94.38 96 ARG A CA 1
ATOM 775 C C . ARG A 1 96 ? 11.068 0.492 -13.886 1.00 94.38 96 ARG A C 1
ATOM 777 O O . ARG A 1 96 ? 11.081 -0.682 -13.536 1.00 94.38 96 ARG A O 1
ATOM 784 N N . PRO A 1 97 ? 12.032 1.353 -13.501 1.00 94.94 97 PRO A N 1
ATOM 785 C CA . PRO A 1 97 ? 13.082 0.931 -12.581 1.00 94.94 97 PRO A CA 1
ATOM 786 C C . PRO A 1 97 ? 12.549 0.537 -11.200 1.00 94.94 97 PRO A C 1
ATOM 788 O O . PRO A 1 97 ? 13.175 -0.273 -10.530 1.00 94.94 97 PRO A O 1
ATOM 791 N N . PHE A 1 98 ? 11.415 1.102 -10.775 1.00 94.62 98 PHE A N 1
ATOM 792 C CA . PHE A 1 98 ? 10.897 0.983 -9.407 1.00 94.62 98 PHE A CA 1
ATOM 793 C C . PHE A 1 98 ? 9.660 0.099 -9.318 1.00 94.62 98 PHE A C 1
ATOM 795 O O . PHE A 1 98 ? 9.491 -0.655 -8.365 1.00 94.62 98 PHE A O 1
ATOM 802 N N . MET A 1 99 ? 8.795 0.191 -10.323 1.00 95.31 99 MET A N 1
ATOM 803 C CA . MET A 1 99 ? 7.520 -0.502 -10.365 1.00 95.31 99 MET A CA 1
ATOM 804 C C . MET A 1 99 ? 7.560 -1.604 -11.410 1.00 95.31 99 MET A C 1
ATOM 806 O O . MET A 1 99 ? 8.001 -1.402 -12.538 1.00 95.31 99 MET A O 1
ATOM 810 N N . SER A 1 100 ? 7.033 -2.757 -11.030 1.00 95.31 100 SER A N 1
ATOM 811 C CA . SER A 1 100 ? 6.674 -3.831 -11.947 1.00 95.31 100 SER A CA 1
ATOM 812 C C . SER A 1 100 ? 5.571 -4.676 -11.323 1.00 95.31 100 SER A C 1
ATOM 814 O O . SER A 1 100 ? 5.313 -4.572 -10.119 1.00 95.31 100 SER A O 1
ATOM 816 N N . LEU A 1 101 ? 4.956 -5.550 -12.113 1.00 94.94 101 LEU A N 1
ATOM 817 C CA . LEU A 1 101 ? 4.033 -6.564 -11.618 1.00 94.94 101 LEU A CA 1
ATOM 818 C C . LEU A 1 101 ? 4.689 -7.412 -10.518 1.00 94.94 101 LEU A C 1
ATOM 820 O O . LEU A 1 101 ? 4.120 -7.595 -9.443 1.00 94.94 101 LEU A O 1
ATOM 824 N N . ASN A 1 102 ? 5.925 -7.861 -10.762 1.00 96.44 102 ASN A N 1
ATOM 825 C CA . ASN A 1 102 ? 6.702 -8.645 -9.803 1.00 96.44 102 ASN A CA 1
ATOM 826 C C . ASN A 1 102 ? 6.997 -7.861 -8.516 1.00 96.44 102 ASN A C 1
ATOM 828 O O . ASN A 1 102 ? 6.884 -8.403 -7.420 1.00 96.44 102 ASN A O 1
ATOM 832 N N . MET A 1 103 ? 7.348 -6.575 -8.628 1.00 96.19 103 MET A N 1
ATOM 833 C CA . MET A 1 103 ? 7.606 -5.745 -7.449 1.00 96.19 103 MET A CA 1
ATOM 834 C C . MET A 1 103 ? 6.334 -5.526 -6.620 1.00 96.19 103 MET A C 1
ATOM 836 O O . MET A 1 103 ? 6.391 -5.598 -5.397 1.00 96.19 103 MET A O 1
ATOM 840 N N . SER A 1 104 ? 5.180 -5.345 -7.269 1.00 95.25 104 SER A N 1
ATOM 841 C CA . SER A 1 104 ? 3.897 -5.248 -6.566 1.00 95.25 104 SER A CA 1
ATOM 842 C C . SER A 1 104 ? 3.588 -6.522 -5.763 1.00 95.25 104 SER A C 1
ATOM 844 O O . SER A 1 104 ? 3.247 -6.433 -4.583 1.00 95.25 104 SER A O 1
ATOM 846 N N . SER A 1 105 ? 3.824 -7.706 -6.348 1.00 96.69 105 SER A N 1
ATOM 847 C CA . SER A 1 105 ? 3.708 -8.984 -5.624 1.00 96.69 105 SER A CA 1
ATOM 848 C C . SER A 1 105 ? 4.638 -9.032 -4.411 1.00 96.69 105 SER A C 1
ATOM 850 O O . SER A 1 105 ? 4.175 -9.283 -3.302 1.00 96.69 105 SER A O 1
ATOM 852 N N . LYS A 1 106 ? 5.927 -8.693 -4.583 1.00 97.12 106 LYS A N 1
ATOM 853 C CA . LYS A 1 106 ? 6.902 -8.676 -3.478 1.00 97.12 106 LYS A CA 1
ATOM 854 C C . LYS A 1 106 ? 6.440 -7.805 -2.308 1.00 97.12 106 LYS A C 1
ATOM 856 O O . LYS A 1 106 ? 6.608 -8.201 -1.160 1.00 97.12 106 LYS A O 1
ATOM 861 N N . TYR A 1 107 ? 5.875 -6.627 -2.583 1.00 96.38 107 TYR A N 1
ATOM 862 C CA . TYR A 1 107 ? 5.364 -5.732 -1.540 1.00 96.38 107 TYR A CA 1
ATOM 863 C C . TYR A 1 107 ? 4.220 -6.367 -0.742 1.00 96.38 107 TYR A C 1
ATOM 865 O O . TYR A 1 107 ? 4.167 -6.186 0.474 1.00 96.38 107 TYR A O 1
ATOM 873 N N . ASN A 1 108 ? 3.341 -7.132 -1.395 1.00 96.56 108 ASN A N 1
ATOM 874 C CA . ASN A 1 108 ? 2.292 -7.880 -0.706 1.00 96.56 108 ASN A CA 1
ATOM 875 C C . ASN A 1 108 ? 2.878 -9.009 0.145 1.00 96.56 108 ASN A C 1
ATOM 877 O O . ASN A 1 108 ? 2.586 -9.095 1.339 1.00 96.56 108 ASN A O 1
ATOM 881 N N . ASP A 1 109 ? 3.754 -9.819 -0.449 1.00 97.19 109 ASP A N 1
ATOM 882 C CA . ASP A 1 109 ? 4.316 -11.021 0.172 1.00 97.19 109 ASP A CA 1
ATOM 883 C C . ASP A 1 109 ? 5.055 -10.716 1.482 1.00 97.19 109 ASP A C 1
ATOM 885 O O . ASP A 1 109 ? 4.949 -11.465 2.454 1.00 97.19 109 ASP A O 1
ATOM 889 N N . VAL A 1 110 ? 5.786 -9.595 1.545 1.00 96.50 110 VAL A N 1
ATOM 890 C CA . VAL A 1 110 ? 6.595 -9.263 2.730 1.00 96.50 110 VAL A CA 1
ATOM 891 C C . VAL A 1 110 ? 5.788 -8.763 3.926 1.00 96.50 110 VAL A C 1
ATOM 893 O O . VAL A 1 110 ? 6.279 -8.847 5.053 1.00 96.50 110 VAL A O 1
ATOM 896 N N . VAL A 1 111 ? 4.569 -8.250 3.724 1.00 95.38 111 VAL A N 1
ATOM 897 C CA . VAL A 1 111 ? 3.734 -7.734 4.826 1.00 95.38 111 VAL A CA 1
ATOM 898 C C . VAL A 1 111 ? 2.537 -8.615 5.150 1.00 95.38 111 VAL A C 1
ATOM 900 O O . VAL A 1 111 ? 2.095 -8.588 6.300 1.00 95.38 111 VAL A O 1
ATOM 903 N N . LEU A 1 112 ? 2.051 -9.424 4.203 1.00 95.56 112 LEU A N 1
ATOM 904 C CA . LEU A 1 112 ? 0.856 -10.255 4.370 1.00 95.56 112 LEU A CA 1
ATOM 905 C C . LEU A 1 112 ? 0.869 -11.079 5.674 1.00 95.56 112 LEU A C 1
ATOM 907 O O . LEU A 1 112 ? -0.073 -10.932 6.455 1.00 95.56 112 LEU A O 1
ATOM 911 N N . PRO A 1 113 ? 1.950 -11.806 6.038 1.00 96.06 113 PRO A N 1
ATOM 912 C CA . PRO A 1 113 ? 1.976 -12.558 7.296 1.00 96.06 113 PRO A CA 1
ATOM 913 C C . PRO A 1 113 ? 1.820 -11.680 8.548 1.00 96.06 113 PRO A C 1
ATOM 915 O O . PRO A 1 113 ? 1.292 -12.125 9.568 1.00 96.06 113 PRO A O 1
ATOM 918 N N . SER A 1 114 ? 2.296 -10.431 8.496 1.00 94.56 114 SER A N 1
ATOM 919 C CA . SER A 1 114 ? 2.191 -9.489 9.617 1.00 94.56 114 SER A CA 1
ATOM 920 C C . SER A 1 114 ? 0.769 -8.948 9.762 1.00 94.56 114 SER A C 1
ATOM 922 O O . SER A 1 114 ? 0.283 -8.821 10.885 1.00 94.56 114 SER A O 1
ATOM 924 N N . PHE A 1 115 ? 0.096 -8.674 8.642 1.00 94.38 115 PHE A N 1
ATOM 925 C CA . PHE A 1 115 ? -1.303 -8.248 8.617 1.00 94.38 115 PHE A CA 1
ATOM 926 C C . PHE A 1 115 ? -2.243 -9.365 9.077 1.00 94.38 115 PHE A C 1
ATOM 928 O O . PHE A 1 115 ? -3.069 -9.128 9.963 1.00 94.38 115 PHE A O 1
ATOM 935 N N . ASP A 1 116 ? -2.046 -10.590 8.587 1.00 93.81 116 ASP A N 1
ATOM 936 C CA . ASP A 1 116 ? -2.816 -11.762 9.014 1.00 93.81 116 ASP A CA 1
ATOM 937 C C . ASP A 1 116 ? -2.664 -11.999 10.524 1.00 93.81 116 ASP A C 1
ATOM 939 O O . ASP A 1 116 ? -3.648 -12.144 11.251 1.00 93.81 116 ASP A O 1
ATOM 943 N N . LYS A 1 117 ? -1.427 -11.943 11.040 1.00 93.94 117 LYS A N 1
ATOM 944 C CA . LYS A 1 117 ? -1.154 -12.067 12.481 1.00 93.94 117 LYS A CA 1
ATOM 945 C C . LYS A 1 117 ? -1.798 -10.948 13.306 1.00 93.94 117 LYS A C 1
ATOM 947 O O . LYS A 1 117 ? -2.164 -11.175 14.458 1.00 93.94 117 LYS A O 1
ATOM 952 N N . ALA A 1 118 ? -1.920 -9.746 12.746 1.00 92.00 118 ALA A N 1
ATOM 953 C CA . ALA A 1 118 ? -2.582 -8.614 13.389 1.00 92.00 118 ALA A CA 1
ATOM 954 C C . ALA A 1 118 ? -4.121 -8.680 13.309 1.00 92.00 118 ALA A C 1
ATOM 956 O O . ALA A 1 118 ? -4.785 -7.787 13.835 1.00 92.00 118 ALA A O 1
ATOM 957 N N . GLY A 1 119 ? -4.688 -9.727 12.696 1.00 92.88 119 GLY A N 1
ATOM 958 C CA . GLY A 1 119 ? -6.131 -9.952 12.616 1.00 92.88 119 GLY A CA 1
ATOM 959 C C . GLY A 1 119 ? -6.824 -9.170 11.501 1.00 92.88 119 GLY A C 1
ATOM 960 O O . GLY A 1 119 ? -8.033 -8.950 11.577 1.00 92.88 119 GLY A O 1
ATOM 961 N N . PHE A 1 120 ? -6.082 -8.726 10.483 1.00 94.75 120 PHE A N 1
ATOM 962 C CA . PHE A 1 120 ? -6.680 -8.114 9.303 1.00 94.75 120 PHE A CA 1
ATOM 963 C C . PHE A 1 120 ? -7.351 -9.163 8.416 1.00 94.75 120 PHE A C 1
ATOM 965 O O . PHE A 1 120 ? -6.833 -10.254 8.203 1.00 94.75 120 PHE A O 1
ATOM 972 N N . HIS A 1 121 ? -8.498 -8.798 7.853 1.00 95.44 121 HIS A N 1
ATOM 973 C CA . HIS A 1 121 ? -9.062 -9.471 6.697 1.00 95.44 121 HIS A CA 1
ATOM 974 C C . HIS A 1 121 ? -8.446 -8.878 5.428 1.00 95.44 121 HIS A C 1
ATOM 976 O O . HIS A 1 121 ? -8.606 -7.688 5.147 1.00 95.44 121 HIS A O 1
ATOM 982 N N . THR A 1 122 ? -7.741 -9.704 4.668 1.00 94.38 122 THR A N 1
ATOM 983 C CA . THR A 1 122 ? -7.081 -9.272 3.439 1.00 94.38 122 THR A CA 1
ATOM 984 C C . THR A 1 122 ? -8.035 -9.393 2.254 1.00 94.38 122 THR A C 1
ATOM 986 O O . THR A 1 122 ? -8.585 -10.461 1.997 1.00 94.38 122 THR A O 1
ATOM 989 N N . ILE A 1 123 ? -8.211 -8.297 1.516 1.00 92.81 123 ILE A N 1
ATOM 990 C CA . ILE A 1 123 ? -8.869 -8.281 0.209 1.00 92.81 123 ILE A CA 1
ATOM 991 C C . ILE A 1 123 ? -7.772 -8.217 -0.848 1.00 92.81 123 ILE A C 1
ATOM 993 O O . ILE A 1 123 ? -6.989 -7.263 -0.886 1.00 92.81 123 ILE A O 1
ATOM 997 N N . ASP A 1 124 ? -7.741 -9.233 -1.706 1.00 91.00 124 ASP A N 1
ATOM 998 C CA . ASP A 1 124 ? -6.740 -9.398 -2.757 1.00 91.00 124 ASP A CA 1
ATOM 999 C C . ASP A 1 124 ? -6.981 -8.436 -3.934 1.00 91.00 124 ASP A C 1
ATOM 1001 O O . ASP A 1 124 ? -7.488 -8.795 -4.999 1.00 91.00 124 ASP A O 1
ATOM 1005 N N . GLY A 1 125 ? -6.597 -7.176 -3.733 1.00 88.69 125 GLY A N 1
ATOM 1006 C CA . GLY A 1 125 ? -6.577 -6.157 -4.777 1.00 88.69 125 GLY A CA 1
ATOM 1007 C C . GLY A 1 125 ? -5.624 -6.504 -5.921 1.00 88.69 125 GLY A C 1
ATOM 1008 O O . GLY A 1 125 ? -5.853 -6.073 -7.052 1.00 88.69 125 GLY A O 1
ATOM 1009 N N . PHE A 1 126 ? -4.595 -7.322 -5.676 1.00 91.50 126 PHE A N 1
ATOM 1010 C CA . PHE A 1 126 ? -3.630 -7.725 -6.697 1.00 91.50 126 PHE A CA 1
ATOM 1011 C C . PHE A 1 126 ? -4.299 -8.585 -7.767 1.00 91.50 126 PHE A C 1
ATOM 1013 O O . PHE A 1 126 ? -4.299 -8.200 -8.934 1.00 91.50 126 PHE A O 1
ATOM 1020 N N . SER A 1 127 ? -4.931 -9.696 -7.386 1.00 88.94 127 SER A N 1
ATOM 1021 C CA . SER A 1 127 ? -5.597 -10.592 -8.340 1.00 88.94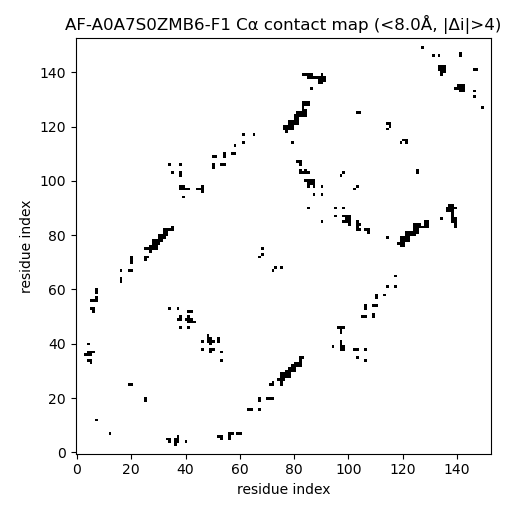 127 SER A CA 1
ATOM 1022 C C . SER A 1 127 ? -6.775 -9.913 -9.035 1.00 88.94 127 SER A C 1
ATOM 1024 O O . SER A 1 127 ? -6.936 -10.043 -10.250 1.00 88.94 127 SER A O 1
ATOM 1026 N N . ILE A 1 128 ? -7.554 -9.120 -8.289 1.00 83.81 128 ILE A N 1
ATOM 1027 C CA . ILE A 1 128 ? -8.673 -8.336 -8.832 1.00 83.81 128 ILE A CA 1
ATOM 1028 C C . ILE A 1 128 ? -8.192 -7.392 -9.941 1.00 83.81 128 ILE A C 1
ATOM 1030 O O . ILE A 1 128 ? -8.797 -7.305 -11.008 1.00 83.81 128 ILE A O 1
ATOM 1034 N N . SER A 1 129 ? -7.096 -6.674 -9.698 1.00 83.88 129 SER A N 1
ATOM 1035 C CA . SER A 1 129 ? -6.551 -5.712 -10.660 1.00 83.88 129 SER A CA 1
ATOM 1036 C C . SER A 1 129 ? -5.770 -6.370 -11.798 1.00 83.88 129 SER A C 1
ATOM 1038 O O . SER A 1 129 ? -5.770 -5.836 -12.905 1.00 83.88 129 SER A O 1
ATOM 1040 N N . LEU A 1 130 ? -5.160 -7.537 -11.570 1.00 83.88 130 LEU A N 1
ATOM 1041 C CA . LEU A 1 130 ? -4.480 -8.321 -12.603 1.00 83.88 130 LEU A CA 1
ATOM 1042 C C . LEU A 1 130 ? -5.460 -8.806 -13.675 1.00 83.88 130 LEU A C 1
ATOM 1044 O O . LEU A 1 130 ? -5.141 -8.786 -14.862 1.00 83.88 130 LEU A O 1
ATOM 1048 N N . ALA A 1 131 ? -6.658 -9.215 -13.256 1.00 70.94 131 ALA A N 1
ATOM 1049 C CA . ALA A 1 131 ? -7.734 -9.623 -14.153 1.00 70.94 131 ALA A CA 1
ATOM 1050 C C . ALA A 1 131 ? -8.445 -8.434 -14.828 1.00 70.94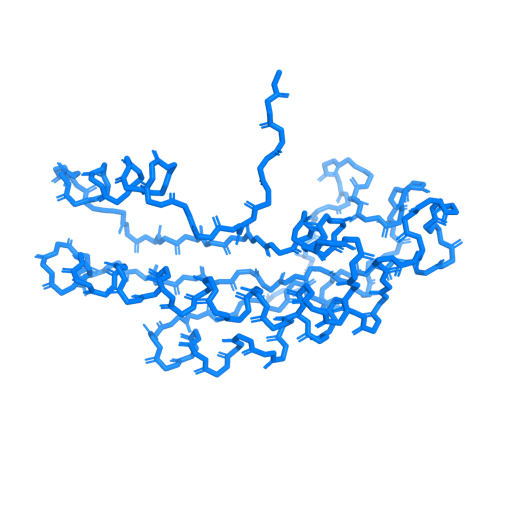 131 ALA A C 1
ATOM 1052 O O . ALA A 1 131 ? -9.296 -8.639 -15.696 1.00 70.94 131 ALA A O 1
ATOM 1053 N N . HIS A 1 132 ? -8.125 -7.192 -14.447 1.00 74.88 132 HIS A N 1
ATOM 1054 C CA . HIS A 1 132 ? -8.865 -6.026 -14.907 1.00 74.88 132 HIS A CA 1
ATOM 1055 C C . HIS A 1 132 ? -8.479 -5.647 -16.354 1.00 74.88 132 HIS A C 1
ATOM 1057 O O . HIS A 1 132 ? -7.311 -5.355 -16.628 1.00 74.88 132 HIS A O 1
ATOM 1063 N N . PRO A 1 133 ? -9.441 -5.576 -17.298 1.00 68.19 133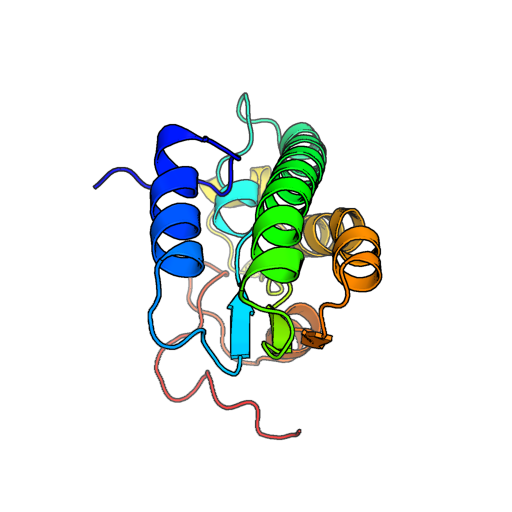 PRO A N 1
ATOM 1064 C CA . PRO A 1 133 ? -9.147 -5.349 -18.718 1.00 68.19 133 PRO A CA 1
ATOM 1065 C C . PRO A 1 133 ? -8.627 -3.932 -19.009 1.00 68.19 133 PRO A C 1
ATOM 1067 O O . PRO A 1 133 ? -7.945 -3.690 -20.007 1.00 68.19 133 PRO A O 1
ATOM 1070 N N . GLU A 1 134 ? -8.925 -2.980 -18.125 1.00 69.62 134 GLU A N 1
ATOM 1071 C CA . GLU A 1 134 ? -8.634 -1.565 -18.328 1.00 69.62 134 GLU A CA 1
ATOM 1072 C C . GLU A 1 134 ? -7.763 -0.995 -17.199 1.00 69.62 134 GLU A C 1
ATOM 1074 O O . GLU A 1 134 ? -8.213 -0.799 -16.074 1.00 69.62 134 GLU A O 1
ATOM 1079 N N . LEU A 1 135 ? -6.512 -0.679 -17.524 1.00 76.75 135 LEU A N 1
ATOM 1080 C CA . LEU A 1 135 ? -5.632 0.179 -16.722 1.00 76.75 135 LEU A CA 1
ATOM 1081 C C . LEU A 1 135 ? -5.342 1.447 -17.520 1.00 76.75 135 LEU A C 1
ATOM 1083 O O . LEU A 1 135 ? -5.217 1.376 -18.752 1.00 76.75 135 LEU A O 1
ATOM 1087 N N . SER A 1 136 ? -5.221 2.579 -16.824 1.00 81.88 136 SER A N 1
ATOM 1088 C CA . SER A 1 136 ? -4.846 3.865 -17.410 1.00 81.88 136 SER A CA 1
ATOM 1089 C C . SER A 1 136 ? -3.494 3.785 -18.125 1.00 81.88 136 SER A C 1
ATOM 1091 O O . SER A 1 136 ? -2.706 2.864 -17.883 1.00 81.88 136 SER A O 1
ATOM 1093 N N . PRO A 1 137 ? -3.175 4.772 -18.985 1.00 84.25 137 PRO A N 1
ATOM 1094 C CA . PRO A 1 137 ? -1.913 4.791 -19.722 1.00 84.25 137 PRO A CA 1
ATOM 1095 C C . PRO A 1 137 ? -0.656 4.777 -18.849 1.00 84.25 137 PRO A C 1
ATOM 1097 O O . PRO A 1 137 ? 0.421 4.525 -19.364 1.00 84.25 137 PRO A O 1
ATOM 1100 N N . ASP A 1 138 ? -0.766 5.061 -17.550 1.00 85.69 138 ASP A N 1
ATOM 1101 C CA . ASP A 1 138 ? 0.368 5.039 -16.630 1.00 85.69 138 ASP A CA 1
ATOM 1102 C C . ASP A 1 138 ? 0.605 3.676 -15.960 1.00 85.69 138 ASP A C 1
ATOM 1104 O O . ASP A 1 138 ? 1.491 3.582 -15.109 1.00 85.69 138 ASP A O 1
ATOM 1108 N N . GLY A 1 139 ? -0.192 2.662 -16.322 1.00 87.38 139 GLY A N 1
ATOM 1109 C CA . GLY A 1 139 ? -0.059 1.266 -15.905 1.00 87.38 139 GLY A CA 1
ATOM 1110 C C . GLY A 1 139 ? -0.406 0.969 -14.446 1.00 87.38 139 GLY A C 1
ATOM 1111 O O . GLY A 1 139 ? -0.232 -0.172 -14.031 1.00 87.38 139 GLY A O 1
ATOM 1112 N N . VAL A 1 140 ? -0.875 1.964 -13.683 1.00 88.56 140 VAL A N 1
ATOM 1113 C CA . VAL A 1 140 ? -1.097 1.858 -12.229 1.00 88.56 140 VAL A CA 1
ATOM 1114 C C . VAL A 1 140 ? -2.545 2.160 -11.839 1.00 88.56 140 VAL A C 1
ATOM 1116 O O . VAL A 1 140 ? -3.099 1.479 -10.980 1.00 88.56 140 VAL A O 1
ATOM 1119 N N . HIS A 1 141 ? -3.172 3.178 -12.434 1.00 88.00 141 HIS A N 1
ATOM 1120 C CA . HIS A 1 141 ? -4.524 3.590 -12.047 1.00 88.00 141 HIS A CA 1
ATOM 1121 C C . HIS A 1 141 ? -5.615 2.906 -12.889 1.00 88.00 141 HIS A C 1
ATOM 1123 O O . HIS A 1 141 ? -5.386 2.400 -13.987 1.00 88.00 141 HIS A O 1
ATOM 1129 N N . PHE A 1 142 ? -6.849 2.930 -12.385 1.00 83.00 142 PHE A N 1
ATOM 1130 C CA . PHE A 1 142 ? -8.028 2.515 -13.148 1.00 83.00 142 PHE A CA 1
ATOM 1131 C C . PHE A 1 142 ? -8.623 3.703 -13.923 1.00 83.00 142 PHE A C 1
ATOM 1133 O O . PHE A 1 142 ? -8.775 4.788 -13.339 1.00 83.00 142 PHE A O 1
ATOM 1140 N N . PRO A 1 143 ? -8.995 3.531 -15.206 1.00 69.81 143 PRO A N 1
ATOM 1141 C CA . PRO A 1 143 ? -9.528 4.595 -16.050 1.00 69.81 143 PRO A CA 1
ATOM 1142 C C . PRO A 1 143 ? -11.004 4.905 -15.727 1.00 69.81 143 PRO A C 1
ATOM 1144 O O . PRO A 1 143 ? -11.922 4.580 -16.467 1.00 69.81 143 PRO A O 1
ATOM 1147 N N . GLY A 1 144 ? -11.241 5.608 -14.617 1.00 63.38 144 GLY A N 1
ATOM 1148 C CA . GLY A 1 144 ? -12.552 6.178 -14.277 1.00 63.38 144 GLY A CA 1
ATOM 1149 C C . GLY A 1 144 ? -13.392 5.363 -13.286 1.00 63.38 144 GLY A C 1
ATOM 1150 O O . GLY A 1 144 ? -12.879 4.523 -12.550 1.00 63.38 144 GLY A O 1
ATOM 1151 N N . ARG A 1 145 ? -14.686 5.713 -13.171 1.00 56.72 145 ARG A N 1
ATOM 1152 C CA . ARG A 1 145 ? -15.624 5.152 -12.169 1.00 56.72 145 ARG A CA 1
ATOM 1153 C C . ARG A 1 145 ? -16.200 3.785 -12.556 1.00 56.72 145 ARG A C 1
ATOM 1155 O O . ARG A 1 145 ? -16.550 3.029 -11.660 1.00 56.72 145 ARG A O 1
ATOM 1162 N N . VAL A 1 146 ? -16.315 3.495 -13.853 1.00 49.62 146 VAL A N 1
ATOM 1163 C CA . VAL A 1 146 ? -16.938 2.264 -14.379 1.00 49.62 146 VAL A CA 1
ATOM 1164 C C . VAL A 1 146 ? -15.984 1.070 -14.243 1.00 49.62 146 VAL A C 1
ATOM 1166 O O . VAL A 1 146 ? -16.388 0.001 -13.810 1.00 49.62 146 VAL A O 1
ATOM 1169 N N . SER A 1 147 ? -14.688 1.302 -14.447 1.00 53.09 147 SER A N 1
ATOM 1170 C CA . SER A 1 147 ? -13.575 0.353 -14.297 1.00 53.09 147 SER A CA 1
ATOM 1171 C C . SER A 1 147 ? -13.186 0.050 -12.835 1.00 53.09 147 SER A C 1
ATOM 1173 O O . SER A 1 147 ? -12.025 -0.210 -12.541 1.00 53.09 147 SER A O 1
ATOM 1175 N N . ARG A 1 148 ? -14.106 0.225 -11.876 1.00 53.94 148 ARG A N 1
ATOM 1176 C CA . ARG A 1 148 ? -13.890 -0.058 -10.437 1.00 53.94 148 ARG A CA 1
ATOM 1177 C C . ARG A 1 148 ? -14.910 -1.049 -9.877 1.00 53.94 148 ARG A C 1
ATOM 1179 O O . ARG A 1 148 ? -14.919 -1.293 -8.673 1.00 53.94 148 ARG A O 1
ATOM 1186 N N . GLN A 1 149 ? -15.805 -1.560 -10.722 1.00 55.69 149 GLN A N 1
ATOM 1187 C CA . GLN A 1 149 ? -16.779 -2.566 -10.324 1.00 55.69 149 GLN A CA 1
ATOM 1188 C C . GLN A 1 149 ? -16.103 -3.935 -10.344 1.00 55.69 149 GLN A C 1
ATOM 1190 O O . GLN A 1 149 ? -15.748 -4.443 -11.401 1.00 55.69 149 GLN A O 1
ATOM 1195 N N . ILE A 1 150 ? -15.922 -4.514 -9.160 1.00 53.56 150 ILE A N 1
ATOM 1196 C CA . ILE A 1 150 ? -15.633 -5.938 -9.010 1.00 53.56 150 ILE A CA 1
ATOM 1197 C C . ILE A 1 150 ? -16.984 -6.625 -9.201 1.00 53.56 150 ILE A C 1
ATOM 1199 O O . ILE A 1 150 ? -17.859 -6.486 -8.348 1.00 53.56 150 ILE A O 1
ATOM 1203 N N . THR A 1 151 ? -17.212 -7.241 -10.360 1.00 49.69 151 THR A N 1
ATOM 1204 C CA . THR A 1 151 ? -18.522 -7.825 -10.694 1.00 49.69 151 THR A CA 1
ATOM 1205 C C . THR A 1 151 ? -18.760 -9.190 -10.067 1.00 49.69 151 THR A C 1
ATOM 1207 O O . THR A 1 151 ? -19.909 -9.611 -10.020 1.00 49.69 151 THR A O 1
ATOM 1210 N N . ASP A 1 152 ? -17.722 -9.828 -9.524 1.00 47.75 152 ASP A N 1
ATOM 1211 C CA . ASP A 1 152 ? -17.808 -11.163 -8.938 1.00 47.75 152 ASP A CA 1
ATOM 1212 C C . ASP A 1 152 ? -17.179 -11.169 -7.531 1.00 47.75 152 ASP A C 1
ATOM 1214 O O . ASP A 1 152 ? -15.961 -11.275 -7.378 1.00 47.75 152 ASP A O 1
ATOM 1218 N N . LEU A 1 153 ? -18.024 -11.011 -6.506 1.00 40.16 153 LEU A N 1
ATOM 1219 C CA . LEU A 1 153 ? -17.749 -11.361 -5.106 1.00 40.16 153 LEU A CA 1
ATOM 1220 C C . LEU A 1 153 ? -18.815 -12.346 -4.624 1.00 40.16 153 LEU A C 1
ATOM 1222 O O . LEU A 1 153 ? -20.012 -12.051 -4.845 1.00 40.16 153 LEU A O 1
#

Solvent-accessible surface area (backbone atoms only — not comparable to full-atom values): 8638 Å² total; per-residue (Å²): 134,85,88,75,46,67,64,70,42,66,88,70,50,44,62,56,50,52,51,56,58,66,39,95,69,51,57,67,60,47,78,44,74,64,52,67,52,27,36,64,60,19,62,93,80,32,44,74,54,16,48,56,51,41,37,52,20,51,49,56,49,49,63,53,48,50,64,38,29,76,73,60,34,82,77,37,43,40,32,35,41,43,36,51,38,34,40,66,92,37,39,48,77,89,47,52,82,35,44,35,38,68,49,29,50,50,53,37,65,66,37,46,68,60,42,50,73,71,60,35,47,76,44,65,33,26,64,58,43,62,70,45,92,59,58,28,79,65,15,67,49,56,66,58,80,77,61,65,68,78,88,82,129

Mean predicted aligned error: 5.87 Å

Secondary structure (DSSP, 8-state):
-----S---HHHHHHHHHHHHH-SS--SEEEEE--HHHHHS-GGG-HHHHHHHHHHHHHHHHHHHHHHHHHH-TTPEEEEEPPPP--TTT--TTTTTT--HHHHHHHHHHHHHHHHHTTPEEE-HHHHHHT-S---TTSSS-SSSGGG-----

InterPro domains:
  IPR036514 SGNH hydrolase superfamily [G3DSA:3.40.50.1110] (12-153)

Organism: Noctiluca scintillans (NCBI:txid2966)

Sequence (153 aa):
FRLKPFAWEPLFDQPFFDALASSPRPPDVLVLGFGLWDMLYPPDINPERGVGHFAQSARLFLDALQRIVAANLSRTRLVWLTVNAISDTKLPEWKRPFMSLNMSSKYNDVVLPSFDKAGFHTIDGFSISLAHPELSPDGVHFPGRVSRQITDL

Foldseek 3Di:
DDDDALQQDCVVCVVVLVCQLPPPDHDLEDEDEHDPVLLQDPPPLAQVNSLVSLLVSLLVSLVSVLVSCVRPVVNYAYAYEQQAAFDLPLADPSRNNRDHRVSSVSSCVSCVVVCVVSRYDYDHNHVLRVPQPADPSNRRHGDDDVSPDPPDD

Nearest PDB structures (foldseek):
  7pzh-assembly4_GGG  TM=6.674E-01  e=4.406E-03  Phocae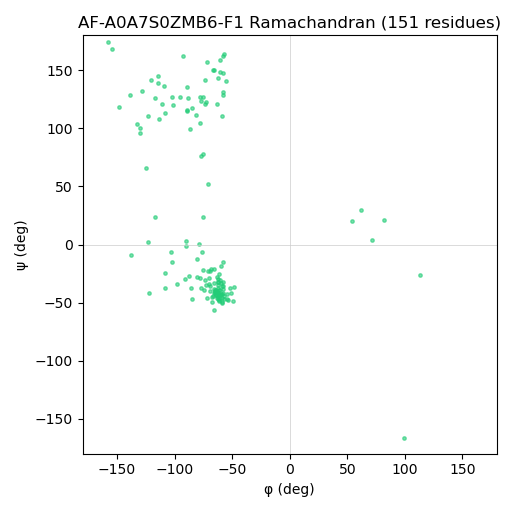icola vulgatus
  2hsj-assembly1_D  TM=5.143E-01  e=7.542E-02  Streptococcus pneumoniae TIGR4
  3wrw-assembly2_D  TM=4.017E-01  e=1.221E+00  Solanum lycopersicum
  8d4b-assembly1_A  TM=3.404E-01  e=3.517E+00  Sulfuricurvum sp. PC08-66
  8d4a-assembly1_A  TM=3.471E-01  e=5.806E+00  Sulfuricurvum sp. PC08-66

Radius of gyration: 16.23 Å; Cα contacts (8 Å, |Δi|>4): 213; chains: 1; bounding box: 36×32×45 Å

pLDDT: mean 84.99, std 13.38, range [37.72, 97.19]